Protein AF-A0A538EFX8-F1 (afdb_monomer_lite)

Structure (mmCIF, N/CA/C/O backbone):
data_AF-A0A538EFX8-F1
#
_entry.id   AF-A0A538EFX8-F1
#
loop_
_atom_site.group_PDB
_atom_site.id
_atom_site.type_symbol
_atom_site.label_atom_id
_atom_site.label_alt_id
_atom_site.label_comp_id
_atom_site.label_asym_id
_atom_site.label_entity_id
_atom_site.label_seq_id
_atom_site.pdbx_PDB_ins_code
_atom_site.Cartn_x
_atom_site.Cartn_y
_atom_site.Cartn_z
_atom_site.occupancy
_atom_site.B_iso_or_equiv
_atom_site.auth_seq_id
_atom_site.auth_comp_id
_atom_site.auth_asym_id
_atom_site.auth_atom_id
_atom_site.pdbx_PDB_model_num
ATOM 1 N N . MET A 1 1 ? -15.697 22.451 21.826 1.00 36.69 1 MET A N 1
ATOM 2 C CA . MET A 1 1 ? -15.457 21.209 21.070 1.00 36.69 1 MET A CA 1
ATOM 3 C C . MET A 1 1 ? -14.031 21.299 20.589 1.00 36.69 1 MET A C 1
ATOM 5 O O . MET A 1 1 ? -13.779 22.055 19.661 1.00 36.69 1 MET A O 1
ATOM 9 N N . ASP A 1 2 ? -13.104 20.652 21.292 1.00 37.31 2 ASP A N 1
ATOM 10 C CA . ASP A 1 2 ? -11.742 20.506 20.788 1.00 37.31 2 ASP A CA 1
ATOM 11 C C . ASP A 1 2 ? -11.831 19.682 19.507 1.00 37.31 2 ASP A C 1
ATOM 13 O O . ASP A 1 2 ? -12.110 18.486 19.540 1.00 37.31 2 ASP A O 1
ATOM 17 N N . THR A 1 3 ? -11.661 20.336 18.362 1.00 43.59 3 THR A N 1
ATOM 18 C CA . THR A 1 3 ? -11.323 19.659 17.114 1.00 43.59 3 THR A CA 1
ATOM 19 C C . THR A 1 3 ? -9.932 19.085 17.325 1.00 43.59 3 THR A C 1
ATOM 21 O O . THR A 1 3 ? -8.942 19.752 17.016 1.00 43.59 3 THR A O 1
ATOM 24 N N . ALA A 1 4 ? -9.845 17.908 17.953 1.00 48.44 4 ALA A N 1
ATOM 25 C CA . ALA A 1 4 ? -8.595 17.188 18.111 1.00 48.44 4 ALA A CA 1
ATOM 26 C C . ALA A 1 4 ? -7.935 17.161 16.732 1.00 48.44 4 ALA A C 1
ATOM 28 O O . ALA A 1 4 ? -8.506 16.663 15.760 1.00 48.44 4 ALA A O 1
ATOM 29 N N . ARG A 1 5 ? -6.796 17.844 16.613 1.00 53.84 5 ARG A N 1
ATOM 30 C CA . ARG A 1 5 ? -6.074 17.957 15.355 1.00 53.84 5 ARG A CA 1
ATOM 31 C C . ARG A 1 5 ? -5.678 16.536 14.979 1.00 53.84 5 ARG A C 1
ATOM 33 O O . ARG A 1 5 ? -4.782 15.989 15.613 1.00 53.84 5 ARG A O 1
ATOM 40 N N . ARG A 1 6 ? -6.390 15.947 14.013 1.00 67.31 6 ARG A N 1
ATOM 41 C CA . ARG A 1 6 ? -6.127 14.602 13.492 1.00 67.31 6 ARG A CA 1
ATOM 42 C C . ARG A 1 6 ? -4.624 14.426 13.314 1.00 67.31 6 ARG A C 1
ATOM 44 O O . ARG A 1 6 ? -3.986 15.225 12.622 1.00 67.31 6 ARG A O 1
ATOM 51 N N . GLY A 1 7 ? -4.069 13.439 14.003 1.00 80.75 7 GLY A N 1
ATOM 52 C CA . GLY A 1 7 ? -2.647 13.154 13.974 1.00 80.75 7 GLY A CA 1
ATOM 53 C C . GLY A 1 7 ? -2.234 12.655 12.597 1.00 80.75 7 GLY A C 1
ATOM 54 O O . GLY A 1 7 ? -3.030 12.061 11.861 1.00 80.75 7 GLY A O 1
ATOM 55 N N . ASN A 1 8 ? -0.974 12.899 12.255 1.00 90.88 8 ASN A N 1
ATOM 56 C CA . ASN A 1 8 ? -0.341 12.175 11.167 1.00 90.88 8 ASN A CA 1
ATOM 57 C C . ASN A 1 8 ? -0.028 10.755 11.638 1.00 90.88 8 ASN A C 1
ATOM 59 O O . ASN A 1 8 ? 0.342 10.558 12.795 1.00 90.88 8 ASN A O 1
ATOM 63 N N . TYR A 1 9 ? -0.169 9.785 10.738 1.00 95.50 9 TYR A N 1
ATOM 64 C CA . TYR A 1 9 ? 0.316 8.440 10.998 1.00 95.50 9 TYR A CA 1
ATOM 65 C C . TYR A 1 9 ? 1.844 8.456 11.119 1.00 95.50 9 TYR A C 1
ATOM 67 O O . TYR A 1 9 ? 2.526 9.055 10.284 1.00 95.50 9 TYR A O 1
ATOM 75 N N . ASP A 1 10 ? 2.349 7.780 12.146 1.00 95.50 10 ASP A N 1
ATOM 76 C CA . ASP A 1 10 ? 3.773 7.579 12.395 1.00 95.50 10 ASP A CA 1
ATOM 77 C C . ASP A 1 10 ? 4.012 6.134 12.849 1.00 95.50 10 ASP A C 1
ATOM 79 O O . ASP A 1 10 ? 3.398 5.658 13.816 1.00 95.50 10 ASP A O 1
ATOM 83 N N . SER A 1 11 ? 4.887 5.431 12.135 1.00 96.81 11 SER A N 1
ATOM 84 C CA . SER A 1 11 ? 5.467 4.157 12.571 1.00 96.81 11 SER A CA 1
ATOM 85 C C . SER A 1 11 ? 7.000 4.151 12.569 1.00 96.81 11 SER A C 1
ATOM 87 O O . SER A 1 11 ? 7.596 3.150 12.967 1.00 96.81 11 SER A O 1
ATOM 89 N N . GLY A 1 12 ? 7.653 5.238 12.153 1.00 96.44 12 GLY A N 1
ATOM 90 C CA . GLY A 1 12 ? 9.102 5.331 11.958 1.00 96.44 12 GLY A CA 1
ATOM 91 C C . GLY A 1 12 ? 9.488 6.471 11.020 1.00 96.44 12 GLY A C 1
ATOM 92 O O . GLY A 1 12 ? 8.638 7.271 10.649 1.00 96.44 12 GLY A O 1
ATOM 93 N N . GLN A 1 13 ? 10.772 6.569 10.662 1.00 95.31 13 GLN A N 1
ATOM 94 C CA . GLN A 1 13 ? 11.340 7.741 9.970 1.00 95.31 13 GLN A CA 1
ATOM 95 C C . GLN A 1 13 ? 12.080 7.395 8.664 1.00 95.31 13 GLN A C 1
ATOM 97 O O . GLN A 1 13 ? 12.766 8.253 8.113 1.00 95.31 13 GLN A O 1
ATOM 102 N N . ASP A 1 14 ? 11.942 6.163 8.171 1.00 97.44 14 ASP A N 1
ATOM 103 C CA . ASP A 1 14 ? 12.655 5.674 6.985 1.00 97.44 14 ASP A CA 1
ATOM 104 C C . ASP A 1 14 ? 11.999 6.180 5.691 1.00 97.44 14 ASP A C 1
ATOM 106 O O . ASP A 1 14 ? 12.681 6.553 4.738 1.00 97.44 14 ASP A O 1
ATOM 110 N N . PHE A 1 15 ? 10.664 6.265 5.679 1.00 97.19 15 PHE A N 1
ATOM 111 C CA . PHE A 1 15 ? 9.881 6.703 4.524 1.00 97.19 15 PHE A CA 1
ATOM 112 C C . PHE A 1 15 ? 8.877 7.797 4.887 1.00 97.19 15 PHE A C 1
ATOM 114 O O . PHE A 1 15 ? 8.322 7.823 5.987 1.00 97.19 15 PHE A O 1
ATOM 121 N N . VAL A 1 16 ? 8.602 8.687 3.929 1.00 95.81 16 VAL A N 1
ATOM 122 C CA . VAL A 1 16 ? 7.634 9.784 4.065 1.00 95.81 16 VAL A CA 1
ATOM 123 C C . VAL A 1 16 ? 6.695 9.784 2.864 1.00 95.81 16 VAL A C 1
ATOM 125 O O . VAL A 1 16 ? 7.152 9.805 1.723 1.00 95.81 16 VAL A O 1
ATOM 128 N N . LEU A 1 17 ? 5.384 9.818 3.113 1.00 93.06 17 LEU A N 1
ATOM 129 C CA . LEU A 1 17 ? 4.379 10.077 2.080 1.00 93.06 17 LEU A CA 1
ATOM 130 C C . LEU A 1 17 ? 3.534 11.292 2.433 1.00 93.06 17 LEU A C 1
ATOM 132 O O . LEU A 1 17 ? 3.029 11.425 3.549 1.00 93.06 17 LEU A O 1
ATOM 136 N N . GLU A 1 18 ? 3.335 12.145 1.436 1.00 91.25 18 GLU A N 1
ATOM 137 C CA . GLU A 1 18 ? 2.541 13.361 1.550 1.00 91.25 18 GLU A CA 1
ATOM 138 C C . GLU A 1 18 ? 1.310 13.277 0.650 1.00 91.25 18 GLU A C 1
ATOM 140 O O . GLU A 1 18 ? 1.384 12.861 -0.510 1.00 91.25 18 GLU A O 1
ATOM 145 N N . TYR A 1 19 ? 0.159 13.666 1.195 1.00 84.06 19 TYR A N 1
ATOM 146 C CA . TYR A 1 19 ? -1.094 13.741 0.453 1.00 84.06 19 TYR A CA 1
ATOM 147 C C . TYR A 1 19 ? -1.891 14.962 0.915 1.00 84.06 19 TYR A C 1
ATOM 149 O O . TYR A 1 19 ? -2.476 14.976 2.002 1.00 84.06 19 TYR A O 1
ATOM 157 N N . GLY A 1 20 ? -1.909 16.006 0.083 1.00 85.94 20 GLY A N 1
ATOM 158 C CA . GLY A 1 20 ? -2.454 17.305 0.476 1.00 85.94 20 GLY A CA 1
ATOM 159 C C . GLY A 1 20 ? -1.656 17.896 1.640 1.00 85.94 20 GLY A C 1
ATOM 160 O O . GLY A 1 20 ? -0.460 18.122 1.512 1.00 85.94 20 GLY A O 1
ATOM 161 N N . GLU A 1 21 ? -2.316 18.130 2.775 1.00 86.25 21 GLU A N 1
ATOM 162 C CA . GLU A 1 21 ? -1.698 18.696 3.988 1.00 86.25 21 GLU A CA 1
ATOM 163 C C . GLU A 1 21 ? -1.178 17.631 4.971 1.00 86.25 21 GLU A C 1
ATOM 165 O O . GLU A 1 21 ? -0.580 17.958 5.998 1.00 86.25 21 GLU A O 1
ATOM 170 N N . LEU A 1 22 ? -1.437 16.352 4.691 1.00 89.25 22 LEU A N 1
ATOM 171 C CA . LEU A 1 22 ? -1.049 15.245 5.558 1.00 89.25 22 LEU A CA 1
ATOM 172 C C . LEU A 1 22 ? 0.333 14.723 5.171 1.00 89.25 22 LEU A C 1
ATOM 174 O O . LEU A 1 22 ? 0.635 14.564 3.988 1.00 89.25 22 LEU A O 1
ATOM 178 N N . ARG A 1 23 ? 1.140 14.405 6.185 1.00 93.25 23 ARG A N 1
ATOM 179 C CA . ARG A 1 23 ? 2.508 13.895 6.039 1.00 93.25 23 ARG A CA 1
ATOM 180 C C . ARG A 1 23 ? 2.704 12.703 6.959 1.00 93.25 23 ARG A C 1
ATOM 182 O O . ARG A 1 23 ? 2.817 12.887 8.167 1.00 93.25 23 ARG A O 1
ATOM 189 N N . PHE A 1 24 ? 2.707 11.502 6.402 1.00 95.56 24 PHE A N 1
ATOM 190 C CA . PHE A 1 24 ? 2.831 10.262 7.164 1.00 95.56 24 PHE A CA 1
ATOM 191 C C . PHE A 1 24 ? 4.251 9.723 7.088 1.00 95.56 24 PHE A C 1
ATOM 193 O O . PHE A 1 24 ? 4.890 9.816 6.037 1.00 95.56 24 PHE A O 1
ATOM 200 N N . THR A 1 25 ? 4.724 9.171 8.200 1.00 97.44 25 THR A N 1
ATOM 201 C CA . THR A 1 25 ? 6.078 8.635 8.336 1.00 97.44 25 THR A CA 1
ATOM 202 C C . THR A 1 25 ? 6.023 7.154 8.679 1.00 97.44 25 THR A C 1
ATOM 204 O O . THR A 1 25 ? 5.156 6.708 9.436 1.00 97.44 25 THR A O 1
ATOM 207 N N . PHE A 1 26 ? 6.920 6.381 8.077 1.00 98.38 26 PHE A N 1
ATOM 208 C CA . PHE A 1 26 ? 6.910 4.928 8.170 1.00 98.38 26 PHE A CA 1
ATOM 209 C C . PHE A 1 26 ? 8.293 4.395 8.512 1.00 98.38 26 PHE A C 1
ATOM 211 O O . PHE A 1 26 ? 9.296 4.929 8.035 1.00 98.38 26 PHE A O 1
ATOM 218 N N . ASN A 1 27 ? 8.347 3.323 9.306 1.00 98.25 27 ASN A N 1
ATOM 219 C CA . ASN A 1 27 ? 9.533 2.470 9.298 1.00 98.25 27 ASN A CA 1
ATOM 220 C C . ASN A 1 27 ? 9.543 1.575 8.049 1.00 98.25 27 ASN A C 1
ATOM 222 O O . ASN A 1 27 ? 8.506 1.375 7.409 1.00 98.25 27 ASN A O 1
ATOM 226 N N . GLU A 1 28 ? 10.704 1.012 7.736 1.00 98.06 28 GLU A N 1
ATOM 227 C CA . GLU A 1 28 ? 10.911 0.171 6.556 1.00 98.06 28 GLU A CA 1
ATOM 228 C C . GLU A 1 28 ? 9.939 -1.006 6.453 1.00 98.06 28 GLU A C 1
ATOM 230 O O . GLU A 1 28 ? 9.306 -1.209 5.415 1.00 98.06 28 GLU A O 1
ATOM 235 N N . ARG A 1 29 ? 9.754 -1.741 7.550 1.00 98.00 29 ARG A N 1
ATOM 236 C CA . ARG A 1 29 ? 8.892 -2.923 7.572 1.00 98.00 29 ARG A CA 1
ATOM 237 C C . ARG A 1 29 ? 7.433 -2.577 7.283 1.00 98.00 29 ARG A C 1
ATOM 239 O O . ARG A 1 29 ? 6.807 -3.221 6.448 1.00 98.00 29 ARG A O 1
ATOM 246 N N . ASP A 1 30 ? 6.894 -1.577 7.971 1.00 98.44 30 ASP A N 1
ATOM 247 C CA . ASP A 1 30 ? 5.506 -1.137 7.799 1.00 98.44 30 ASP A CA 1
ATOM 248 C C . ASP A 1 30 ? 5.273 -0.591 6.386 1.00 98.44 30 ASP A C 1
ATOM 250 O O . ASP A 1 30 ? 4.271 -0.912 5.746 1.00 98.44 30 ASP A O 1
ATOM 254 N N . PHE A 1 31 ? 6.221 0.187 5.855 1.00 98.50 31 PHE A N 1
ATOM 255 C CA . PHE A 1 31 ? 6.114 0.703 4.494 1.00 98.50 31 PHE A CA 1
ATOM 256 C C . PHE A 1 31 ? 6.106 -0.422 3.453 1.00 98.50 31 PHE A C 1
ATOM 258 O O . PHE A 1 31 ? 5.238 -0.432 2.575 1.00 98.50 31 PHE A O 1
ATOM 265 N N . GLY A 1 32 ? 7.017 -1.390 3.580 1.00 98.50 32 GLY A N 1
ATOM 266 C CA . GLY A 1 32 ? 7.082 -2.561 2.707 1.00 98.50 32 GLY A CA 1
ATOM 267 C C . GLY A 1 32 ? 5.806 -3.399 2.765 1.00 98.50 32 GLY A C 1
ATOM 268 O O . GLY A 1 32 ? 5.186 -3.650 1.731 1.00 98.50 32 GLY A O 1
ATOM 269 N N . GLU A 1 33 ? 5.344 -3.757 3.967 1.00 98.44 33 GLU A N 1
ATOM 270 C CA . GLU A 1 33 ? 4.102 -4.523 4.152 1.00 98.44 33 GLU A CA 1
ATOM 271 C C . GLU A 1 33 ? 2.901 -3.807 3.502 1.00 98.44 33 GLU A C 1
ATOM 273 O O . GLU A 1 33 ? 2.093 -4.442 2.819 1.00 98.44 33 GLU A O 1
ATOM 278 N N . ARG A 1 34 ? 2.804 -2.476 3.616 1.00 98.56 34 ARG A N 1
ATOM 279 C CA . ARG A 1 34 ? 1.740 -1.695 2.959 1.00 98.56 34 ARG A CA 1
ATOM 280 C C . ARG A 1 34 ? 1.881 -1.640 1.442 1.00 98.56 34 ARG A C 1
ATOM 282 O O . ARG A 1 34 ? 0.861 -1.690 0.754 1.00 98.56 34 ARG A O 1
ATOM 289 N N . CYS A 1 35 ? 3.100 -1.527 0.918 1.00 98.69 35 CYS A N 1
ATOM 290 C CA . CYS A 1 35 ? 3.347 -1.561 -0.524 1.00 98.69 35 CYS A CA 1
ATOM 291 C C . CYS A 1 35 ? 2.910 -2.906 -1.111 1.00 98.69 35 CYS A C 1
ATOM 293 O O . CYS A 1 35 ? 2.163 -2.930 -2.090 1.00 98.69 35 CYS A O 1
ATOM 295 N N . GLU A 1 36 ? 3.294 -4.012 -0.472 1.00 98.56 36 GLU A N 1
ATOM 296 C CA . GLU A 1 36 ? 2.904 -5.362 -0.884 1.00 98.56 36 GLU A CA 1
ATOM 297 C C . GLU A 1 36 ? 1.379 -5.544 -0.850 1.00 98.56 36 GLU A C 1
ATOM 299 O O . GLU A 1 36 ? 0.783 -5.979 -1.835 1.00 98.56 36 GLU A O 1
ATOM 304 N N . GLN A 1 37 ? 0.716 -5.141 0.241 1.00 97.94 37 GLN A N 1
ATOM 305 C CA . GLN A 1 37 ? -0.747 -5.216 0.336 1.00 97.94 37 GLN A CA 1
ATOM 306 C C . GLN A 1 37 ? -1.451 -4.345 -0.712 1.00 97.94 37 GLN A C 1
ATOM 308 O O . GLN A 1 37 ? -2.481 -4.746 -1.257 1.00 97.94 37 GLN A O 1
ATOM 313 N N . ALA A 1 38 ? -0.906 -3.169 -1.033 1.00 98.31 38 ALA A N 1
ATOM 314 C CA . ALA A 1 38 ? -1.431 -2.333 -2.106 1.00 98.31 38 ALA A CA 1
ATOM 315 C C . ALA A 1 38 ? -1.289 -3.017 -3.476 1.00 98.31 38 ALA A C 1
ATOM 317 O O . ALA A 1 38 ? -2.252 -3.037 -4.242 1.00 98.31 38 ALA A O 1
ATOM 318 N N . ALA A 1 39 ? -0.134 -3.616 -3.772 1.00 98.44 39 ALA A N 1
ATOM 319 C CA . ALA A 1 39 ? 0.100 -4.327 -5.028 1.00 98.44 39 ALA A CA 1
ATOM 320 C C . ALA A 1 39 ? -0.806 -5.561 -5.179 1.00 98.44 39 ALA A C 1
ATOM 322 O O . ALA A 1 39 ? -1.371 -5.766 -6.256 1.00 98.44 39 ALA A O 1
ATOM 323 N N . LEU A 1 40 ? -1.013 -6.319 -4.096 1.00 97.62 40 LEU A N 1
ATOM 324 C CA . LEU A 1 40 ? -1.972 -7.429 -4.035 1.00 97.62 40 LEU A CA 1
ATOM 325 C C . LEU A 1 40 ? -3.396 -6.947 -4.319 1.00 97.62 40 LEU A C 1
ATOM 327 O O . LEU A 1 40 ? -4.105 -7.522 -5.141 1.00 97.62 40 LEU A O 1
ATOM 331 N N . LYS A 1 41 ? -3.817 -5.850 -3.681 1.00 96.25 41 LYS A N 1
ATOM 332 C CA . LYS A 1 41 ? -5.169 -5.303 -3.854 1.00 96.25 41 LYS A CA 1
ATOM 333 C C . LYS A 1 41 ? -5.430 -4.803 -5.276 1.00 96.25 41 LYS A C 1
ATOM 335 O O . LYS A 1 41 ? -6.546 -4.919 -5.772 1.00 96.25 41 LYS A O 1
ATOM 340 N N . LEU A 1 42 ? -4.403 -4.263 -5.929 1.00 97.69 42 LEU A N 1
ATOM 341 C CA . LEU A 1 42 ? -4.456 -3.852 -7.333 1.00 97.69 42 LEU A CA 1
ATOM 342 C C . LEU A 1 42 ? -4.336 -5.033 -8.303 1.00 97.69 42 LEU A C 1
ATOM 344 O O . LEU A 1 42 ? -4.545 -4.852 -9.504 1.00 97.69 42 LEU A O 1
ATOM 348 N N . GLY A 1 43 ? -4.005 -6.228 -7.810 1.00 97.56 43 GLY A N 1
ATOM 349 C CA . GLY A 1 43 ? -3.777 -7.405 -8.638 1.00 97.56 43 GLY A CA 1
ATOM 350 C C . GLY A 1 43 ? -2.551 -7.276 -9.542 1.00 97.56 43 GLY A C 1
ATOM 351 O O . GLY A 1 43 ? -2.503 -7.854 -10.623 1.00 97.56 43 GLY A O 1
ATOM 352 N N . PHE A 1 44 ? -1.573 -6.461 -9.138 1.00 98.06 44 PHE A N 1
ATOM 353 C CA . PHE A 1 44 ? -0.293 -6.370 -9.839 1.00 98.06 44 PHE A CA 1
ATOM 354 C C . PHE A 1 44 ? 0.640 -7.527 -9.459 1.00 98.06 44 PHE A C 1
ATOM 356 O O . PHE A 1 44 ? 1.485 -7.919 -10.255 1.00 98.06 44 PHE A O 1
ATOM 363 N N . VAL A 1 45 ? 0.461 -8.098 -8.266 1.00 97.94 45 VAL A N 1
ATOM 364 C CA . VAL A 1 45 ? 1.162 -9.296 -7.785 1.00 97.94 45 VAL A CA 1
ATOM 365 C C . VAL A 1 45 ? 0.132 -10.274 -7.214 1.00 97.94 45 VAL A C 1
ATOM 367 O O . VAL A 1 45 ? -0.905 -9.841 -6.713 1.00 97.94 45 VAL A O 1
ATOM 370 N N . ASP A 1 46 ? 0.406 -11.577 -7.291 1.00 93.81 46 ASP A N 1
ATOM 371 C CA . ASP A 1 46 ? -0.540 -12.641 -6.892 1.00 93.81 46 ASP A CA 1
ATOM 372 C C . ASP A 1 46 ? -0.264 -13.222 -5.489 1.00 93.81 46 ASP A C 1
ATOM 374 O O . ASP A 1 46 ? -1.021 -14.031 -4.957 1.00 93.81 46 ASP A O 1
ATOM 378 N N . GLY A 1 47 ? 0.834 -12.823 -4.847 1.00 93.31 47 GLY A N 1
ATOM 379 C CA . GLY A 1 47 ? 1.221 -13.391 -3.562 1.00 93.31 47 GLY A CA 1
ATOM 380 C C . GLY A 1 47 ? 2.284 -12.592 -2.829 1.00 93.31 47 GLY A C 1
ATOM 381 O O . GLY A 1 47 ? 2.608 -11.463 -3.193 1.00 93.31 47 GLY A O 1
ATOM 382 N N . ARG A 1 48 ? 2.808 -13.211 -1.767 1.00 94.81 48 ARG A N 1
ATO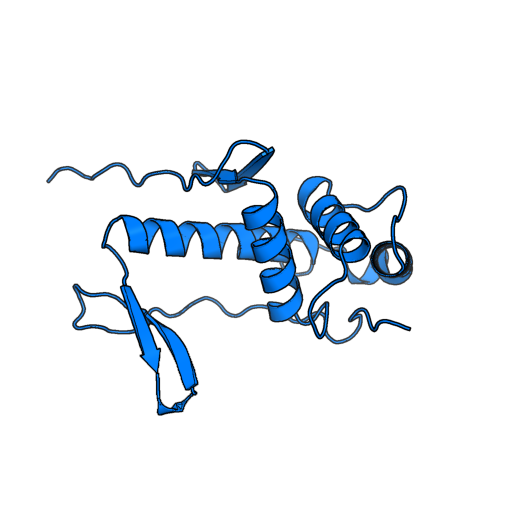M 383 C CA . ARG A 1 48 ? 3.927 -12.669 -0.997 1.00 94.81 48 ARG A CA 1
ATOM 384 C C . ARG A 1 48 ? 5.162 -12.540 -1.881 1.00 94.81 48 ARG A C 1
ATOM 386 O O . ARG A 1 48 ? 5.535 -13.498 -2.559 1.00 94.81 48 ARG A O 1
ATOM 393 N N . LEU A 1 49 ? 5.793 -11.382 -1.811 1.00 97.50 49 LEU A N 1
ATOM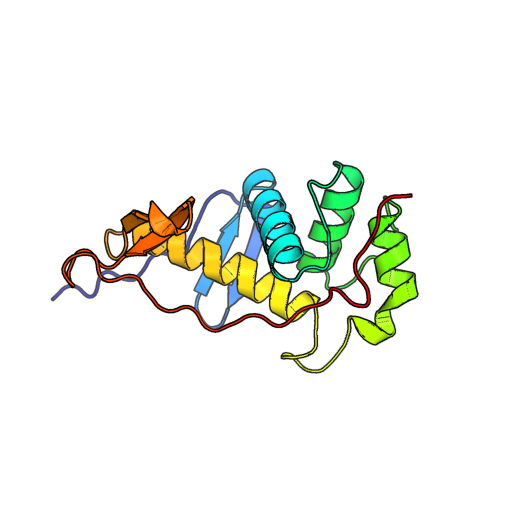 394 C CA . LEU A 1 49 ? 7.031 -11.066 -2.492 1.00 97.50 49 LEU A CA 1
ATOM 395 C C . LEU A 1 49 ? 8.225 -11.555 -1.679 1.00 97.50 49 LEU A C 1
ATOM 397 O O . LEU A 1 49 ? 8.219 -11.578 -0.444 1.00 97.50 49 LEU A O 1
ATOM 401 N N . LYS A 1 50 ? 9.273 -11.954 -2.390 1.00 97.19 50 LYS A N 1
ATOM 402 C CA . LYS A 1 50 ? 10.597 -12.149 -1.802 1.00 97.19 50 LYS A CA 1
ATOM 403 C C . LYS A 1 50 ? 11.209 -10.787 -1.483 1.00 97.19 50 LYS A C 1
ATOM 405 O O . LYS A 1 50 ? 10.795 -9.768 -2.019 1.00 97.19 50 LYS A O 1
ATOM 410 N N . GLU A 1 51 ? 12.243 -10.786 -0.652 1.00 97.25 51 GLU A N 1
ATOM 411 C CA . GLU A 1 51 ? 12.900 -9.565 -0.170 1.00 97.25 51 GLU A CA 1
ATOM 412 C C . GLU A 1 51 ? 13.336 -8.620 -1.305 1.00 97.25 51 GLU A C 1
ATOM 414 O O . GLU A 1 51 ? 12.919 -7.470 -1.318 1.00 97.25 51 GLU A O 1
ATOM 419 N N . ALA A 1 52 ? 14.048 -9.125 -2.319 1.00 97.75 52 ALA A N 1
ATOM 420 C CA . ALA A 1 52 ? 14.477 -8.313 -3.465 1.00 97.75 52 ALA A CA 1
ATOM 421 C C . ALA A 1 52 ? 13.307 -7.806 -4.339 1.00 97.75 52 ALA A C 1
ATOM 423 O O . ALA A 1 52 ? 13.373 -6.726 -4.915 1.00 97.75 52 ALA A O 1
ATOM 424 N N . GLU A 1 53 ? 12.214 -8.572 -4.434 1.00 98.38 53 GLU A N 1
ATOM 425 C CA . GLU A 1 53 ? 11.011 -8.150 -5.170 1.00 98.38 53 GLU A CA 1
ATOM 426 C C . GLU A 1 53 ? 10.257 -7.056 -4.407 1.00 98.38 53 GLU A C 1
ATOM 428 O O . GLU A 1 53 ? 9.726 -6.118 -5.006 1.00 98.38 53 GLU A O 1
ATOM 433 N N . LEU A 1 54 ? 10.221 -7.164 -3.077 1.00 98.44 54 LEU A N 1
ATOM 434 C CA . LEU A 1 54 ? 9.657 -6.143 -2.208 1.00 98.44 54 LEU A CA 1
ATOM 435 C C . LEU A 1 54 ? 10.491 -4.859 -2.248 1.00 98.44 54 LEU A C 1
ATOM 437 O O . LEU A 1 54 ? 9.912 -3.777 -2.288 1.00 98.44 54 LEU A O 1
ATOM 441 N N . GLU A 1 55 ? 11.819 -4.972 -2.280 1.00 98.12 55 GLU A N 1
ATOM 442 C CA . GLU A 1 55 ? 12.730 -3.837 -2.444 1.00 98.12 55 GLU A CA 1
ATOM 443 C C . GLU A 1 55 ? 12.452 -3.083 -3.753 1.00 98.12 55 GLU A C 1
ATOM 445 O O . GLU A 1 55 ? 12.241 -1.870 -3.727 1.00 98.12 55 GLU A O 1
ATOM 450 N N . ASP A 1 56 ? 12.340 -3.791 -4.882 1.00 98.50 56 ASP A N 1
ATOM 451 C CA . ASP A 1 56 ? 11.978 -3.180 -6.168 1.00 98.50 56 ASP A CA 1
ATOM 452 C C . ASP A 1 56 ? 10.597 -2.509 -6.125 1.00 98.50 56 ASP A C 1
ATOM 454 O O . ASP A 1 56 ? 10.422 -1.400 -6.639 1.00 98.50 56 ASP A O 1
ATOM 458 N N . LEU A 1 57 ? 9.606 -3.139 -5.483 1.00 98.62 57 LEU A N 1
ATOM 459 C CA . LEU A 1 57 ? 8.276 -2.550 -5.322 1.00 98.62 57 LEU A CA 1
ATOM 460 C C . LEU A 1 57 ?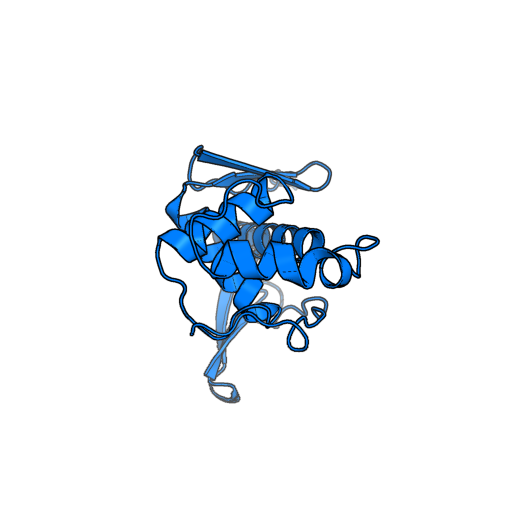 8.316 -1.283 -4.455 1.00 98.62 57 LEU A C 1
ATOM 462 O O . LEU A 1 57 ? 7.668 -0.289 -4.789 1.00 98.62 57 LEU A O 1
ATOM 466 N N . VAL A 1 58 ? 9.070 -1.290 -3.355 1.00 98.38 58 VAL A N 1
ATOM 467 C CA . VAL A 1 58 ? 9.261 -0.113 -2.496 1.00 98.38 58 VAL A CA 1
ATOM 468 C C . VAL A 1 58 ? 9.956 0.999 -3.280 1.00 98.38 58 VAL A C 1
ATOM 470 O O . VAL A 1 58 ? 9.463 2.129 -3.282 1.00 98.38 58 VAL A O 1
ATOM 473 N N . ASN A 1 59 ? 11.021 0.684 -4.018 1.00 97.69 59 ASN A N 1
ATOM 474 C CA . ASN A 1 59 ? 11.724 1.630 -4.885 1.00 97.69 59 ASN A CA 1
ATOM 475 C C . ASN A 1 59 ? 10.788 2.240 -5.935 1.00 97.69 59 ASN A C 1
ATOM 477 O O . ASN A 1 59 ? 10.781 3.462 -6.107 1.00 97.69 59 ASN A O 1
ATOM 481 N N . LEU A 1 60 ? 9.926 1.432 -6.558 1.00 98.00 60 LEU A N 1
ATOM 482 C CA . LEU A 1 60 ? 8.893 1.911 -7.476 1.00 98.00 60 LEU A CA 1
ATOM 483 C C . LEU A 1 60 ? 7.924 2.880 -6.787 1.00 98.00 60 LEU A C 1
ATOM 485 O O . LEU A 1 60 ? 7.592 3.929 -7.339 1.00 98.00 60 LEU A O 1
ATOM 489 N N . VAL A 1 61 ? 7.450 2.560 -5.581 1.00 97.81 61 VAL A N 1
ATOM 490 C CA . VAL A 1 61 ? 6.520 3.430 -4.847 1.00 97.81 61 VAL A CA 1
ATOM 491 C C . VAL A 1 61 ? 7.199 4.734 -4.436 1.00 97.81 61 VAL A C 1
ATOM 493 O O . VAL A 1 61 ? 6.579 5.790 -4.558 1.00 97.81 61 VAL A O 1
ATOM 496 N N . VAL A 1 62 ? 8.455 4.711 -3.998 1.00 96.12 62 VAL A N 1
ATOM 497 C CA . VAL A 1 62 ? 9.178 5.913 -3.553 1.00 96.12 62 VAL A CA 1
ATOM 498 C C . VAL A 1 62 ? 9.607 6.785 -4.726 1.00 96.12 62 VAL A C 1
ATOM 500 O O . VAL A 1 62 ? 9.228 7.955 -4.793 1.00 96.12 62 VAL A O 1
ATOM 503 N N . ASN A 1 63 ? 10.333 6.216 -5.682 1.00 95.25 63 ASN A N 1
ATOM 504 C CA . ASN A 1 63 ? 10.956 6.969 -6.770 1.00 95.25 63 ASN A CA 1
ATOM 505 C C . ASN A 1 63 ? 9.995 7.182 -7.941 1.00 95.25 63 ASN A C 1
ATOM 507 O O . ASN A 1 63 ? 10.099 8.163 -8.670 1.00 95.25 63 ASN A O 1
ATOM 511 N N . GLY A 1 64 ? 8.990 6.316 -8.070 1.00 95.25 64 GLY A N 1
ATOM 512 C CA . GLY A 1 64 ? 8.092 6.306 -9.216 1.00 95.25 64 GLY A CA 1
ATOM 513 C C . GLY A 1 64 ? 8.663 5.569 -10.419 1.00 95.25 64 GLY A C 1
ATOM 514 O O . GLY A 1 64 ? 8.050 5.645 -11.471 1.00 95.25 64 GLY A O 1
ATOM 515 N N . GLU A 1 65 ? 9.793 4.877 -10.271 1.00 95.19 65 GLU A N 1
ATOM 516 C CA . GLU A 1 65 ? 10.463 4.068 -11.293 1.00 95.19 65 GLU A CA 1
ATOM 517 C C . GLU A 1 65 ? 11.445 3.080 -10.634 1.00 95.19 65 GLU A C 1
ATOM 519 O O . GLU A 1 65 ? 11.762 3.221 -9.450 1.00 95.19 65 GLU A O 1
ATOM 524 N N . VAL A 1 66 ? 11.928 2.091 -11.396 1.00 96.25 66 VAL A N 1
ATOM 525 C CA . VAL A 1 66 ? 12.950 1.118 -10.963 1.00 96.25 66 VAL A CA 1
ATOM 526 C C . VAL A 1 66 ? 14.135 1.175 -11.930 1.00 96.25 66 VAL A C 1
ATOM 528 O O . VAL A 1 66 ? 14.089 0.614 -13.021 1.00 96.25 66 VAL A O 1
ATOM 531 N N . HIS A 1 67 ? 15.205 1.881 -11.557 1.00 90.69 67 HIS A N 1
ATOM 532 C CA . HIS A 1 67 ? 16.357 2.079 -12.448 1.00 90.69 67 HIS A CA 1
ATOM 533 C C . HIS A 1 67 ? 17.265 0.854 -12.586 1.00 90.69 67 HIS A C 1
ATOM 535 O O . HIS A 1 67 ? 17.669 0.528 -13.699 1.00 90.69 67 HIS A O 1
ATOM 541 N N . ASP A 1 68 ? 17.604 0.218 -11.465 1.00 93.75 68 ASP A N 1
ATOM 542 C CA . ASP A 1 68 ? 18.496 -0.942 -11.400 1.00 93.75 68 ASP A CA 1
ATOM 543 C C . ASP A 1 68 ? 17.750 -2.071 -10.679 1.00 93.75 68 ASP A C 1
ATOM 545 O O . ASP A 1 68 ? 17.750 -2.104 -9.447 1.00 93.75 68 ASP A O 1
ATOM 549 N N . PRO A 1 69 ? 17.001 -2.910 -11.420 1.00 96.56 69 PRO A N 1
ATOM 550 C CA . PRO A 1 69 ? 16.204 -3.977 -10.832 1.00 96.56 69 PRO A CA 1
ATOM 551 C C . PRO A 1 69 ? 17.046 -4.946 -10.004 1.00 96.56 69 PRO A C 1
ATOM 553 O O . PRO A 1 69 ? 17.961 -5.588 -10.522 1.00 96.56 69 PRO A O 1
ATOM 556 N N . ALA A 1 70 ? 16.686 -5.118 -8.735 1.00 96.19 70 ALA A N 1
ATOM 557 C CA . ALA A 1 70 ? 17.273 -6.144 -7.878 1.00 96.19 70 ALA A CA 1
ATOM 558 C C . ALA A 1 70 ? 16.627 -7.527 -8.098 1.00 96.19 70 ALA A C 1
ATOM 560 O O . ALA A 1 70 ? 17.128 -8.547 -7.611 1.00 96.19 70 ALA A O 1
ATOM 561 N N . SER A 1 71 ? 15.500 -7.582 -8.817 1.00 97.75 71 SER A N 1
ATOM 562 C CA . SER A 1 71 ? 14.699 -8.785 -9.023 1.00 97.75 71 SER A CA 1
ATOM 563 C C . SER A 1 71 ? 13.976 -8.819 -10.376 1.00 97.75 71 SER A C 1
ATOM 565 O O . SER A 1 71 ? 13.852 -7.822 -11.089 1.00 97.75 71 SER A O 1
ATOM 567 N N . ALA A 1 72 ? 13.392 -9.982 -10.686 1.00 97.56 72 ALA A N 1
ATOM 568 C CA . ALA A 1 72 ? 12.529 -10.160 -11.852 1.00 97.56 72 ALA A CA 1
ATOM 569 C C . ALA A 1 72 ? 11.248 -9.302 -11.799 1.00 97.56 72 ALA A C 1
ATOM 571 O O . ALA A 1 72 ? 10.660 -9.033 -12.846 1.00 97.56 72 ALA A O 1
ATOM 572 N N . LEU A 1 73 ? 10.814 -8.852 -10.613 1.00 98.06 73 LEU A N 1
ATOM 573 C CA . LEU A 1 73 ? 9.698 -7.912 -10.498 1.00 98.06 73 LEU A CA 1
ATOM 574 C C . LEU A 1 73 ? 10.093 -6.546 -11.061 1.00 98.06 73 LEU A C 1
ATOM 576 O O . LEU A 1 73 ? 9.332 -5.977 -11.842 1.00 98.06 73 LEU A O 1
ATOM 580 N N . GLY A 1 74 ? 11.272 -6.029 -10.705 1.00 98.00 74 GLY A N 1
ATOM 581 C CA . GLY A 1 74 ? 11.771 -4.764 -11.240 1.00 98.00 74 GLY A CA 1
ATOM 582 C C . GLY A 1 74 ? 12.011 -4.825 -12.751 1.00 98.00 74 GLY A C 1
ATOM 583 O O . GLY A 1 74 ? 11.638 -3.900 -13.472 1.00 98.00 74 GLY A O 1
ATOM 584 N N . GLU A 1 75 ? 12.547 -5.943 -13.253 1.00 97.94 75 GLU A N 1
ATOM 585 C CA . GLU A 1 75 ? 12.673 -6.186 -14.697 1.00 97.94 75 GLU A CA 1
ATOM 586 C C . GLU A 1 75 ? 11.299 -6.164 -15.382 1.00 97.94 75 GLU A C 1
ATOM 588 O O . GLU A 1 75 ? 11.106 -5.453 -16.367 1.00 97.94 75 GLU A O 1
ATOM 593 N N . HIS A 1 76 ? 10.309 -6.863 -14.815 1.00 97.88 76 HIS A N 1
ATOM 594 C CA . HIS A 1 76 ? 8.940 -6.890 -15.337 1.00 97.88 76 HIS A CA 1
ATOM 595 C C . HIS A 1 76 ? 8.289 -5.503 -15.350 1.00 97.88 76 HIS A C 1
ATOM 597 O O . HIS A 1 76 ? 7.643 -5.142 -16.332 1.00 97.88 76 HIS A O 1
ATOM 603 N N . VAL A 1 77 ? 8.471 -4.705 -14.291 1.00 97.81 77 VAL A N 1
ATOM 604 C CA . VAL A 1 77 ? 8.003 -3.307 -14.227 1.00 97.81 77 VAL A CA 1
ATOM 605 C C . VAL A 1 77 ? 8.558 -2.498 -15.396 1.00 97.81 77 VAL A C 1
ATOM 607 O O . VAL A 1 77 ? 7.807 -1.758 -16.035 1.00 97.81 77 VAL A O 1
ATOM 610 N N . ASN A 1 78 ? 9.845 -2.659 -15.697 1.00 97.12 78 ASN A N 1
ATOM 611 C CA . ASN A 1 78 ? 10.495 -1.956 -16.798 1.00 97.12 78 ASN A CA 1
ATOM 612 C C . ASN A 1 78 ? 9.994 -2.444 -18.165 1.00 97.12 78 ASN A C 1
ATOM 614 O O . ASN A 1 78 ? 9.708 -1.621 -19.038 1.00 97.12 78 ASN A O 1
ATOM 618 N N . ASP A 1 79 ? 9.803 -3.752 -18.333 1.00 96.56 79 ASP A N 1
ATOM 619 C CA . ASP A 1 79 ? 9.304 -4.349 -19.576 1.00 96.56 79 ASP A CA 1
ATOM 620 C C . ASP A 1 79 ? 7.861 -3.922 -19.905 1.00 96.56 79 ASP A C 1
ATOM 622 O O . ASP A 1 79 ? 7.534 -3.682 -21.071 1.00 96.56 79 ASP A O 1
ATOM 626 N N . CYS A 1 80 ? 6.990 -3.793 -18.896 1.00 95.75 80 CYS A N 1
ATOM 627 C CA . CYS A 1 80 ? 5.586 -3.394 -19.076 1.00 95.75 80 CYS A CA 1
ATOM 628 C C . CYS A 1 80 ? 5.300 -1.919 -18.751 1.00 95.75 80 CYS A C 1
ATOM 630 O O . CYS A 1 80 ? 4.137 -1.514 -18.692 1.00 95.75 80 CYS A O 1
ATOM 632 N N . TRP A 1 81 ? 6.338 -1.089 -18.597 1.00 96.31 81 TRP A N 1
ATOM 633 C CA . TRP A 1 81 ? 6.221 0.314 -18.189 1.00 96.31 81 TRP A CA 1
ATOM 634 C C . TRP A 1 81 ? 5.123 1.118 -18.914 1.00 96.31 81 TRP A C 1
ATOM 636 O O . TRP A 1 81 ? 4.359 1.806 -18.229 1.00 96.31 81 TRP A O 1
ATOM 646 N N . PRO A 1 82 ? 4.950 1.019 -20.254 1.00 94.88 82 PRO A N 1
ATOM 647 C CA . PRO A 1 82 ? 3.902 1.751 -20.973 1.00 94.88 82 PRO A CA 1
ATOM 648 C C . PRO A 1 82 ? 2.469 1.468 -20.493 1.00 94.88 82 PRO A C 1
ATOM 650 O O . PRO A 1 82 ? 1.606 2.333 -20.641 1.00 94.88 82 PRO A O 1
ATOM 653 N N . ASP A 1 83 ? 2.216 0.292 -19.913 1.00 94.88 83 ASP A N 1
ATOM 654 C CA . ASP A 1 83 ? 0.915 -0.106 -19.360 1.00 94.88 83 ASP A CA 1
ATOM 655 C C . ASP A 1 83 ? 0.745 0.291 -17.880 1.00 94.88 83 ASP A C 1
ATOM 657 O O . ASP A 1 83 ? -0.371 0.292 -17.349 1.00 94.88 83 ASP A O 1
ATOM 661 N N . LEU A 1 84 ? 1.843 0.639 -17.201 1.00 95.38 84 LEU A N 1
ATOM 662 C CA . LEU A 1 84 ? 1.860 1.046 -15.792 1.00 95.38 84 LEU A CA 1
ATOM 663 C C . LEU A 1 84 ? 1.748 2.561 -15.610 1.00 95.38 84 LEU A C 1
ATOM 665 O O . LEU A 1 84 ? 1.302 3.033 -14.556 1.00 95.38 84 LEU A O 1
ATOM 669 N N . VAL A 1 85 ? 2.148 3.327 -16.627 1.00 92.62 85 VAL A N 1
ATOM 670 C CA . VAL A 1 85 ? 2.097 4.788 -16.609 1.00 92.62 85 VAL A CA 1
ATOM 671 C C . VAL A 1 85 ? 0.816 5.348 -17.208 1.00 92.62 85 VAL A C 1
ATOM 673 O O . VAL A 1 85 ? 0.204 4.807 -18.125 1.00 92.62 85 VAL A O 1
ATOM 676 N N . GLY A 1 86 ? 0.423 6.514 -16.711 1.00 89.38 86 GLY A N 1
ATOM 677 C CA . GLY A 1 86 ? -0.727 7.237 -17.219 1.00 89.38 86 GLY A CA 1
ATOM 678 C C . GLY A 1 86 ? -1.079 8.434 -16.343 1.00 89.38 86 GLY A C 1
ATOM 679 O O . GLY A 1 86 ? -0.436 8.671 -15.319 1.00 89.38 86 GLY A O 1
ATOM 680 N N . PRO A 1 87 ? -2.117 9.199 -16.716 1.00 86.19 87 PRO A N 1
ATOM 681 C CA . PRO A 1 87 ? -2.710 10.174 -15.807 1.00 86.19 87 PRO A CA 1
ATOM 682 C C . PRO A 1 87 ? -3.244 9.455 -14.561 1.00 86.19 87 PRO A C 1
ATOM 684 O O . PRO A 1 87 ? -3.708 8.329 -14.685 1.00 86.19 87 PRO A O 1
ATOM 687 N N . ALA A 1 88 ? -3.193 10.110 -13.396 1.00 80.88 88 ALA A N 1
ATOM 688 C CA . ALA A 1 88 ? -3.487 9.584 -12.051 1.00 80.88 88 ALA A CA 1
ATOM 689 C C . ALA A 1 88 ? -4.300 8.271 -11.982 1.00 80.88 88 ALA A C 1
ATOM 691 O O . ALA A 1 88 ? -3.778 7.250 -11.544 1.00 80.88 88 ALA A O 1
ATOM 692 N N . GLU A 1 89 ? -5.551 8.268 -12.454 1.00 81.38 89 GLU A N 1
ATOM 693 C CA . GLU A 1 89 ? -6.453 7.107 -12.375 1.00 81.38 89 GLU A CA 1
ATOM 694 C C . GLU A 1 89 ? -5.951 5.847 -13.102 1.00 81.38 89 GLU A C 1
ATOM 696 O O . GLU A 1 89 ? -6.378 4.745 -12.771 1.00 81.38 89 GLU A O 1
ATOM 701 N N . ARG A 1 90 ? -5.033 6.004 -14.056 1.00 88.56 90 ARG A N 1
ATOM 702 C CA . ARG A 1 90 ? -4.415 4.953 -14.873 1.00 88.56 90 ARG A CA 1
ATOM 703 C C . ARG A 1 90 ? -2.940 4.708 -14.538 1.00 88.56 90 ARG A C 1
ATOM 705 O O . ARG A 1 90 ? -2.286 3.982 -15.273 1.00 88.56 90 ARG A O 1
ATOM 712 N N . SER A 1 91 ? -2.408 5.310 -13.474 1.00 95.75 91 SER A N 1
ATOM 713 C CA . SER A 1 91 ? -1.025 5.090 -13.034 1.00 95.75 91 SER A CA 1
ATOM 714 C C . SER A 1 91 ? -0.974 4.098 -11.876 1.00 95.75 91 SER A C 1
ATOM 716 O O . SER A 1 91 ? -1.577 4.343 -10.826 1.00 95.75 91 SER A O 1
ATOM 718 N N . LEU A 1 92 ? -0.204 3.018 -12.036 1.00 97.44 92 LEU A N 1
ATOM 719 C CA . LEU A 1 92 ? 0.012 2.035 -10.972 1.00 97.44 92 LEU A CA 1
ATOM 720 C C . LEU A 1 9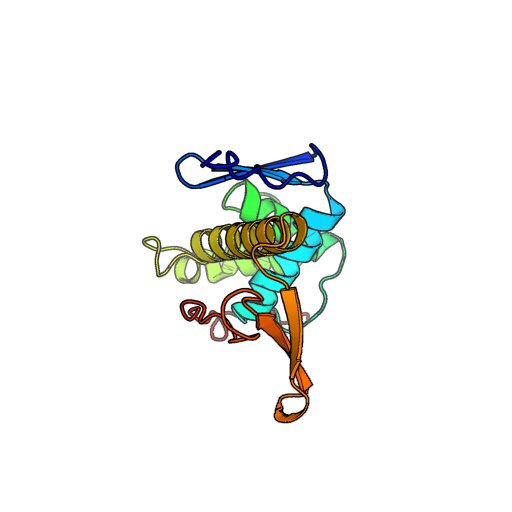2 ? 0.635 2.705 -9.739 1.00 97.44 92 LEU A C 1
ATOM 722 O O . LEU A 1 92 ? 0.114 2.576 -8.635 1.00 97.44 92 LEU A O 1
ATOM 726 N N . VAL A 1 93 ? 1.702 3.489 -9.935 1.00 96.88 93 VAL A N 1
ATOM 727 C CA . VAL A 1 93 ? 2.414 4.206 -8.860 1.00 96.88 93 VAL A CA 1
ATOM 728 C C . VAL A 1 93 ? 1.470 5.121 -8.079 1.00 96.88 93 VAL A C 1
ATOM 730 O O . VAL A 1 93 ? 1.499 5.141 -6.847 1.00 96.88 93 VAL A O 1
ATOM 733 N N . HIS A 1 94 ? 0.601 5.860 -8.778 1.00 95.56 94 HIS A N 1
ATOM 734 C CA . HIS A 1 94 ? -0.386 6.719 -8.126 1.00 95.56 94 HIS A CA 1
ATOM 735 C C . HIS A 1 94 ? -1.302 5.917 -7.194 1.00 95.56 94 HIS A C 1
ATOM 737 O O . HIS A 1 94 ? -1.523 6.314 -6.047 1.00 95.56 94 HIS A O 1
ATOM 743 N N . TRP A 1 95 ? -1.821 4.782 -7.666 1.00 96.88 95 TRP A N 1
ATOM 744 C CA . TRP A 1 95 ? -2.717 3.943 -6.877 1.00 96.88 95 TRP A CA 1
ATOM 745 C C . TRP A 1 95 ? -2.015 3.204 -5.741 1.00 96.88 95 TRP A C 1
ATOM 747 O O . TRP A 1 95 ? -2.585 3.139 -4.652 1.00 96.88 95 TRP A O 1
ATOM 757 N N . LEU A 1 96 ? -0.777 2.742 -5.935 1.00 97.75 96 LEU A N 1
ATOM 758 C CA . LEU A 1 96 ? 0.039 2.174 -4.859 1.00 97.75 96 LEU A CA 1
ATOM 759 C C . LEU A 1 96 ? 0.206 3.189 -3.722 1.00 97.75 96 LEU A C 1
ATOM 761 O O . LEU A 1 96 ? -0.204 2.921 -2.592 1.00 97.75 96 LEU A O 1
ATOM 765 N N . ARG A 1 97 ? 0.685 4.404 -4.026 1.00 96.94 97 ARG A N 1
ATOM 766 C CA . ARG A 1 97 ? 0.831 5.485 -3.030 1.00 96.94 97 ARG A CA 1
ATOM 767 C C . ARG A 1 97 ? -0.494 5.825 -2.355 1.00 96.94 97 ARG A C 1
ATOM 769 O O . ARG A 1 97 ? -0.547 5.985 -1.137 1.00 96.94 97 ARG A O 1
ATOM 776 N N . ARG A 1 98 ? -1.582 5.908 -3.129 1.00 95.56 98 ARG A N 1
ATOM 777 C CA . ARG A 1 98 ? -2.923 6.201 -2.606 1.00 95.56 98 ARG A CA 1
ATOM 778 C C . ARG A 1 98 ? -3.409 5.126 -1.637 1.00 95.56 98 ARG A C 1
ATOM 780 O O . ARG A 1 98 ? -4.040 5.471 -0.641 1.00 95.56 98 ARG A O 1
ATOM 787 N N . LEU A 1 99 ? -3.142 3.850 -1.907 1.00 96.94 99 LEU A N 1
ATOM 788 C CA . LEU A 1 99 ? -3.543 2.743 -1.038 1.00 96.94 99 LEU A CA 1
ATOM 789 C C . LEU A 1 99 ? -2.669 2.628 0.214 1.00 96.94 99 LEU A C 1
ATOM 791 O O . LEU A 1 99 ? -3.214 2.436 1.304 1.00 96.94 99 LEU A O 1
ATOM 795 N N . VAL A 1 100 ? -1.354 2.832 0.095 1.00 97.88 100 VAL A N 1
ATOM 796 C CA . VAL A 1 100 ? -0.452 2.937 1.256 1.00 97.88 100 VAL A CA 1
ATOM 797 C C . VAL A 1 100 ? -0.922 4.070 2.168 1.00 97.88 100 VAL A C 1
ATOM 799 O O . VAL A 1 100 ? -1.164 3.855 3.354 1.00 97.88 100 VAL A O 1
ATOM 802 N N . PHE A 1 101 ? -1.182 5.251 1.603 1.00 96.00 101 PHE A N 1
ATOM 803 C CA . PHE A 1 101 ? -1.696 6.388 2.360 1.00 96.00 101 PHE A CA 1
ATOM 804 C C . PHE A 1 101 ? -3.068 6.101 2.992 1.00 96.00 101 PHE A C 1
ATOM 806 O O . PHE A 1 101 ? -3.277 6.366 4.174 1.00 96.00 101 PHE A O 1
ATOM 813 N N . ARG A 1 102 ? -4.012 5.535 2.225 1.00 95.88 102 ARG A N 1
ATOM 814 C CA . ARG A 1 102 ? -5.365 5.200 2.699 1.00 95.88 102 ARG A CA 1
ATOM 815 C C . ARG A 1 102 ? -5.322 4.227 3.874 1.00 95.88 102 ARG A C 1
ATOM 817 O O . ARG A 1 102 ? -6.029 4.451 4.848 1.00 95.88 102 ARG A O 1
ATOM 824 N N . SER A 1 103 ? -4.515 3.171 3.792 1.00 96.12 103 SER A N 1
ATOM 825 C CA . SER A 1 103 ? -4.392 2.196 4.883 1.00 96.12 103 SER A CA 1
ATOM 826 C C . SER A 1 103 ? -3.821 2.839 6.150 1.00 96.12 103 SER A C 1
ATOM 828 O O . SER A 1 103 ? -4.381 2.664 7.226 1.00 96.12 103 SER A O 1
ATOM 830 N N . ALA A 1 104 ? -2.780 3.665 6.024 1.00 96.94 104 ALA A N 1
ATOM 831 C CA . ALA A 1 104 ? -2.179 4.368 7.158 1.00 96.94 104 ALA A CA 1
ATOM 832 C C . ALA A 1 104 ? -3.157 5.365 7.795 1.00 96.94 104 ALA A C 1
ATOM 834 O O . ALA A 1 104 ? -3.253 5.485 9.017 1.00 96.94 104 ALA A O 1
ATOM 835 N N . TRP A 1 105 ? -3.938 6.049 6.956 1.00 95.50 105 TRP A N 1
ATOM 836 C CA . TRP A 1 105 ? -4.992 6.954 7.400 1.00 95.50 105 TRP A CA 1
ATOM 837 C C . TRP A 1 105 ? -6.077 6.213 8.188 1.00 95.50 105 TRP A C 1
ATOM 839 O O . TRP A 1 105 ? -6.501 6.703 9.233 1.00 95.50 105 TRP A O 1
ATOM 849 N N . LEU A 1 106 ? -6.506 5.038 7.715 1.00 95.94 106 LEU A N 1
ATOM 850 C CA . LEU A 1 106 ? -7.496 4.204 8.401 1.00 95.94 106 LEU A CA 1
ATOM 851 C C . LEU A 1 106 ? -6.975 3.721 9.756 1.00 95.94 106 LEU A C 1
ATOM 853 O O . LEU A 1 106 ? -7.672 3.861 10.758 1.00 95.94 106 LEU A O 1
ATOM 857 N N . ASP A 1 107 ? -5.732 3.250 9.815 1.00 95.56 107 ASP A N 1
ATOM 858 C CA . ASP A 1 107 ? -5.129 2.791 11.068 1.00 95.56 107 ASP A CA 1
ATOM 859 C C . ASP A 1 107 ? -4.951 3.936 12.068 1.00 95.56 107 ASP A C 1
ATOM 861 O O . ASP A 1 107 ? -5.146 3.750 13.267 1.00 95.56 107 ASP A O 1
ATOM 865 N N . GLN A 1 108 ? -4.648 5.148 11.595 1.00 95.31 108 GLN A N 1
ATOM 866 C CA . GLN A 1 108 ? -4.614 6.327 12.456 1.00 95.31 108 GLN A CA 1
ATOM 867 C C . GLN A 1 108 ? -5.996 6.658 13.034 1.00 95.31 108 GLN A C 1
ATOM 869 O O . GLN A 1 108 ? -6.100 6.995 14.211 1.00 95.31 108 GLN A O 1
ATOM 874 N N . ARG A 1 109 ? -7.068 6.521 12.244 1.00 95.12 109 ARG A N 1
ATOM 875 C CA . ARG A 1 109 ? -8.445 6.700 12.734 1.00 95.12 109 ARG A CA 1
ATOM 876 C C . ARG A 1 109 ? -8.849 5.620 13.736 1.00 95.12 109 ARG A C 1
ATOM 878 O O . ARG A 1 109 ? -9.570 5.930 14.678 1.00 95.12 109 ARG A O 1
ATOM 885 N N . VAL A 1 110 ? -8.343 4.395 13.581 1.00 95.94 110 VAL A N 1
ATOM 886 C CA . VAL A 1 110 ? -8.499 3.342 14.597 1.00 95.94 110 VAL A CA 1
ATOM 887 C C . VAL A 1 110 ? -7.757 3.706 15.884 1.00 95.94 110 VAL A C 1
ATOM 889 O O . VAL A 1 110 ? -8.340 3.654 16.963 1.00 95.94 110 VAL A O 1
ATOM 892 N N . LYS A 1 111 ? -6.499 4.159 15.792 1.00 93.62 111 LYS A N 1
ATOM 893 C CA . LYS A 1 111 ? -5.711 4.608 16.959 1.00 93.62 111 LYS A CA 1
ATOM 894 C C . LYS A 1 111 ? -6.372 5.766 17.716 1.00 93.62 111 LYS A C 1
ATOM 896 O O . LYS A 1 111 ? -6.235 5.856 18.932 1.00 93.62 111 LYS A O 1
ATOM 901 N N . GLU A 1 112 ? -7.076 6.644 17.009 1.00 93.56 112 GLU A N 1
ATOM 902 C CA . GLU A 1 112 ? -7.805 7.783 17.584 1.00 93.56 112 GLU A CA 1
ATOM 903 C C . GLU A 1 112 ? -9.218 7.424 18.077 1.00 93.56 112 GLU A C 1
ATOM 905 O O . GLU A 1 112 ? -9.893 8.274 18.653 1.00 93.56 112 GLU A O 1
ATOM 910 N N . GLY A 1 113 ? -9.670 6.181 17.873 1.00 93.38 113 GLY A N 1
ATOM 911 C CA . GLY A 1 113 ? -11.002 5.713 18.264 1.00 93.38 113 GLY A CA 1
ATOM 912 C C . GLY A 1 113 ? -12.146 6.194 17.364 1.00 93.38 113 GLY A C 1
ATOM 913 O O . GLY A 1 113 ? -13.306 5.937 17.676 1.00 93.38 113 GLY A O 1
ATOM 914 N N . GLU A 1 114 ? -11.847 6.868 16.245 1.00 94.81 114 GLU A N 1
ATOM 915 C CA . GLU A 1 114 ? -12.852 7.259 15.244 1.00 94.81 114 GLU A CA 1
ATOM 916 C C . GLU A 1 114 ? -13.385 6.035 14.471 1.00 94.81 114 GLU A C 1
ATOM 918 O O . GLU A 1 114 ? -14.537 6.021 14.032 1.00 94.81 114 GLU A O 1
ATOM 923 N N . LEU A 1 115 ? -12.549 5.005 14.298 1.00 97.06 115 LEU A N 1
ATOM 924 C CA . LEU A 1 115 ? -12.898 3.726 13.676 1.00 97.06 115 LEU A CA 1
ATOM 925 C C . LEU A 1 115 ? -12.526 2.556 14.593 1.00 97.06 115 LEU A C 1
ATOM 927 O O . LEU A 1 115 ? -11.682 2.684 15.472 1.00 97.06 115 LEU A O 1
ATOM 931 N N . ASP A 1 116 ? -13.121 1.397 14.336 1.00 96.88 116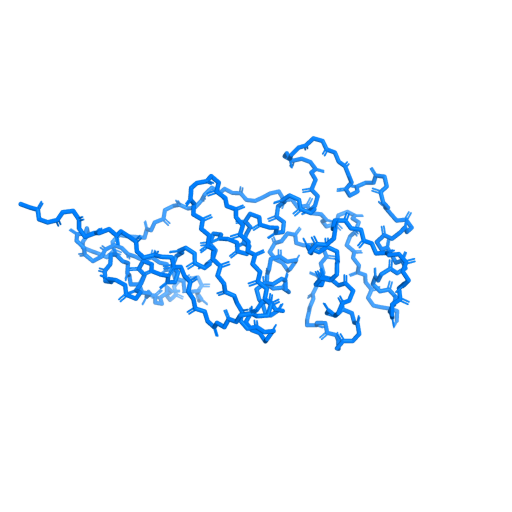 ASP A N 1
ATOM 932 C CA . ASP A 1 116 ? -12.725 0.116 14.928 1.00 96.88 116 ASP A CA 1
ATOM 933 C C . ASP A 1 116 ? -12.700 -0.975 13.842 1.00 96.88 116 ASP A C 1
ATOM 935 O O . ASP A 1 116 ? -13.105 -0.732 12.700 1.00 96.88 116 ASP A O 1
ATOM 939 N N . ILE A 1 117 ? -12.211 -2.170 14.163 1.00 96.19 117 ILE A N 1
ATOM 940 C CA . ILE A 1 117 ? -12.107 -3.307 13.247 1.00 96.19 117 ILE A CA 1
ATOM 941 C C . ILE A 1 117 ? -13.048 -4.416 13.717 1.00 96.19 117 ILE A C 1
ATOM 943 O O . ILE A 1 117 ? -12.912 -4.948 14.815 1.00 96.19 117 ILE A O 1
ATOM 947 N N . ALA A 1 118 ? -13.969 -4.828 12.846 1.00 95.56 118 ALA A N 1
ATOM 948 C CA . ALA A 1 118 ? -14.847 -5.966 13.097 1.00 95.56 118 ALA A CA 1
ATOM 949 C C . ALA A 1 118 ? -14.619 -7.090 12.087 1.00 95.56 118 ALA A C 1
ATOM 951 O O . ALA A 1 118 ? -14.485 -6.857 10.882 1.00 95.56 118 ALA A O 1
ATOM 952 N N . TYR A 1 119 ? -14.636 -8.324 12.586 1.00 95.31 119 TYR A N 1
ATOM 953 C CA . TYR A 1 119 ? -14.667 -9.515 11.748 1.00 95.31 119 TYR A CA 1
ATOM 954 C C . TYR A 1 119 ? -16.076 -9.734 11.179 1.00 95.31 119 TYR A C 1
ATOM 956 O O . TYR A 1 119 ? -17.077 -9.665 11.894 1.00 95.31 119 TYR A O 1
ATOM 964 N N . ARG A 1 120 ? -16.159 -9.987 9.873 1.00 91.19 120 ARG A N 1
ATOM 965 C CA . ARG A 1 120 ? -17.388 -10.261 9.125 1.00 91.19 120 ARG A CA 1
ATOM 966 C C . ARG A 1 120 ? -17.428 -11.748 8.787 1.00 91.19 120 ARG A C 1
ATOM 968 O O . ARG A 1 120 ? -16.823 -12.179 7.811 1.00 91.19 120 ARG A O 1
ATOM 975 N N . GLU A 1 121 ? -18.172 -12.526 9.572 1.00 91.56 121 GLU A N 1
ATOM 976 C CA . GLU A 1 121 ? -18.251 -13.990 9.420 1.00 91.56 121 GLU A CA 1
ATOM 977 C C . GLU A 1 121 ? -18.713 -14.432 8.025 1.00 91.56 121 GLU A C 1
ATOM 979 O O . GLU A 1 121 ? -18.152 -15.366 7.460 1.00 91.56 121 GLU A O 1
ATOM 984 N N . GLY A 1 122 ? -19.693 -13.735 7.438 1.00 90.81 122 GLY A N 1
ATOM 985 C CA . GLY A 1 122 ? -20.264 -14.110 6.139 1.00 90.81 122 GLY A CA 1
ATOM 986 C C . GLY A 1 122 ? -19.282 -14.023 4.967 1.00 90.81 122 GLY A C 1
ATOM 987 O O . GLY A 1 122 ? -19.392 -14.801 4.025 1.00 90.81 122 GLY A O 1
ATOM 988 N N . SER A 1 123 ? -18.318 -13.102 5.026 1.00 89.81 123 SER A N 1
ATOM 989 C CA . SER A 1 123 ? -17.263 -12.946 4.016 1.00 89.81 123 SER A CA 1
ATOM 990 C C . SER A 1 123 ? -15.907 -13.479 4.478 1.00 89.81 123 SER A C 1
ATOM 992 O O . SER A 1 123 ? -14.980 -13.522 3.680 1.00 89.81 123 SER A O 1
ATOM 994 N N . GLN A 1 124 ? -15.781 -13.868 5.751 1.00 93.88 124 GLN A N 1
ATOM 995 C CA . GLN A 1 124 ? -14.520 -14.209 6.413 1.00 93.88 124 GLN A CA 1
ATOM 996 C C . GLN A 1 124 ? -13.444 -13.116 6.290 1.00 93.88 124 GLN A C 1
ATOM 998 O O . GLN A 1 124 ? -12.252 -13.405 6.198 1.00 93.88 124 GLN A O 1
ATOM 1003 N N . THR A 1 125 ? -13.857 -11.849 6.314 1.00 90.62 125 THR A N 1
ATOM 1004 C CA . THR A 1 125 ? -12.960 -10.693 6.175 1.00 90.62 125 THR A CA 1
ATOM 1005 C C . THR A 1 125 ? -13.055 -9.751 7.366 1.00 90.62 125 THR A C 1
ATOM 1007 O O . THR A 1 125 ? -13.990 -9.811 8.161 1.00 90.62 125 THR A O 1
ATOM 1010 N N . PHE A 1 126 ? -12.089 -8.845 7.483 1.00 92.62 126 PHE A N 1
ATOM 1011 C CA . PHE A 1 126 ? -12.166 -7.714 8.401 1.00 92.62 126 PHE A CA 1
ATOM 1012 C C . PHE A 1 126 ? -12.722 -6.482 7.687 1.00 92.62 126 PHE A C 1
ATOM 1014 O O . PHE A 1 126 ? -12.490 -6.285 6.493 1.00 92.62 126 PHE A O 1
ATOM 1021 N N . ALA A 1 127 ? -13.446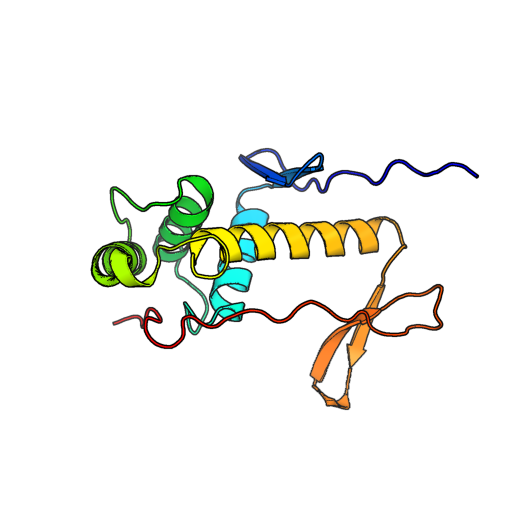 -5.647 8.426 1.00 93.44 127 ALA A N 1
ATOM 1022 C CA . ALA A 1 127 ? -13.943 -4.365 7.951 1.00 93.44 127 ALA A CA 1
ATOM 1023 C C . ALA A 1 127 ? -13.715 -3.282 9.005 1.00 93.44 127 ALA A C 1
ATOM 1025 O O . ALA A 1 127 ? -13.907 -3.521 10.198 1.00 93.44 127 ALA A O 1
ATOM 1026 N N . TYR A 1 128 ? -13.377 -2.080 8.544 1.00 95.62 128 TYR A N 1
ATOM 1027 C CA . TYR A 1 128 ? -13.411 -0.894 9.388 1.00 95.62 128 TYR A CA 1
ATOM 1028 C C . TYR A 1 128 ? -14.869 -0.497 9.641 1.00 95.62 128 TYR A C 1
ATOM 1030 O O . TYR A 1 128 ? -15.677 -0.432 8.708 1.00 95.62 128 TYR A O 1
ATOM 1038 N N . ILE A 1 129 ? -15.204 -0.246 10.899 1.00 96.62 129 ILE A N 1
ATOM 1039 C CA . ILE A 1 129 ? -16.540 0.120 11.365 1.00 96.62 129 ILE A CA 1
ATOM 1040 C C . ILE A 1 129 ? -16.505 1.442 12.124 1.00 96.62 129 ILE A C 1
ATOM 1042 O O . ILE A 1 129 ? -15.461 1.850 12.624 1.00 96.62 129 ILE A O 1
ATOM 1046 N N . GLN A 1 130 ? -17.656 2.101 12.209 1.00 96.06 130 GLN A N 1
ATOM 1047 C CA . GLN A 1 130 ? -17.837 3.363 12.923 1.00 96.06 130 GLN A CA 1
ATOM 1048 C C . GLN A 1 130 ? -18.534 3.101 14.269 1.00 96.06 130 GLN A C 1
ATOM 1050 O O . GLN A 1 130 ? -19.746 2.848 14.274 1.00 96.06 130 GLN A O 1
ATOM 1055 N N . PRO A 1 131 ? -17.827 3.175 15.414 1.00 94.94 131 PRO A N 1
ATOM 1056 C CA . PRO A 1 131 ? -18.428 2.950 16.732 1.00 94.94 131 PRO A CA 1
ATOM 1057 C C . PRO A 1 131 ? -19.609 3.886 17.016 1.00 94.94 131 PRO A C 1
ATOM 1059 O O . PRO A 1 131 ? -20.658 3.444 17.481 1.00 94.94 131 PRO A O 1
ATOM 1062 N N . GLU A 1 132 ? -19.492 5.162 16.635 1.00 94.12 132 GLU A N 1
ATOM 1063 C CA . GLU A 1 132 ? -20.548 6.170 16.817 1.00 94.12 132 GLU A CA 1
ATOM 1064 C C . GLU A 1 132 ? -21.805 5.906 15.971 1.00 94.12 132 GLU A C 1
ATOM 1066 O O . GLU A 1 132 ? -22.880 6.423 16.272 1.00 94.12 132 GLU A O 1
ATOM 1071 N N . ARG A 1 133 ? -21.693 5.075 14.926 1.00 93.88 133 ARG A N 1
ATOM 1072 C CA . ARG A 1 133 ? -22.805 4.660 14.056 1.00 93.88 133 ARG A CA 1
ATOM 1073 C C . ARG A 1 133 ? -23.172 3.197 14.262 1.00 93.88 133 ARG A C 1
ATOM 1075 O O . ARG A 1 133 ? -23.476 2.483 13.312 1.00 93.88 133 ARG A O 1
ATOM 1082 N N . ASN A 1 134 ? -23.130 2.741 15.513 1.00 93.94 134 ASN A N 1
ATOM 1083 C CA . ASN A 1 134 ? -23.558 1.395 15.894 1.00 93.94 134 ASN A CA 1
ATOM 1084 C C . ASN A 1 134 ? -22.821 0.279 15.117 1.00 93.94 134 ASN A C 1
ATOM 1086 O O . ASN A 1 134 ? -23.414 -0.737 14.755 1.00 93.94 134 ASN A O 1
ATOM 1090 N N . GLY A 1 135 ? -21.533 0.482 14.817 1.00 93.06 135 GLY A N 1
ATOM 1091 C CA . GLY A 1 135 ? -20.700 -0.501 14.118 1.00 93.06 135 GLY A CA 1
ATOM 1092 C C . GLY A 1 135 ? -20.974 -0.626 12.613 1.00 93.06 135 GLY A C 1
ATOM 1093 O O . GLY A 1 135 ? -20.637 -1.648 12.002 1.00 93.06 135 GLY A O 1
ATOM 1094 N N . GLU A 1 136 ? -21.581 0.392 11.998 1.00 94.81 136 GLU A N 1
ATOM 1095 C CA . GLU A 1 136 ? -21.766 0.452 10.548 1.00 94.81 136 GLU A CA 1
ATOM 1096 C C . GLU A 1 136 ? -20.400 0.428 9.827 1.00 94.81 136 GLU A C 1
ATOM 1098 O O . GLU A 1 136 ? -19.522 1.237 10.158 1.00 94.81 136 GLU A O 1
ATOM 1103 N N . PRO A 1 137 ? -20.184 -0.486 8.860 1.00 94.00 137 PRO A N 1
ATOM 1104 C CA . PRO A 1 137 ? -18.948 -0.521 8.089 1.00 94.00 137 PRO A CA 1
ATOM 1105 C C . PRO A 1 137 ? -18.812 0.709 7.192 1.00 94.00 137 PRO A C 1
ATOM 1107 O O . PRO A 1 137 ? -19.793 1.188 6.628 1.00 94.00 137 PRO A O 1
ATOM 1110 N N . ILE A 1 138 ? -17.586 1.210 7.043 1.00 94.56 138 ILE A N 1
ATOM 1111 C CA . ILE A 1 138 ? -17.312 2.286 6.085 1.00 94.56 138 ILE A CA 1
ATOM 1112 C C . ILE A 1 138 ? -17.278 1.741 4.656 1.00 94.56 138 ILE A C 1
ATOM 1114 O O . ILE A 1 138 ? -16.816 0.626 4.409 1.00 94.56 138 ILE A O 1
ATOM 1118 N N . GLU A 1 139 ? -17.698 2.567 3.704 1.00 90.81 139 GLU A N 1
ATOM 1119 C CA . GLU A 1 139 ? -17.541 2.287 2.281 1.00 90.81 139 GLU A CA 1
ATOM 1120 C C . GLU A 1 139 ? -16.260 2.949 1.762 1.00 90.81 139 GLU A C 1
ATOM 1122 O O . GLU A 1 139 ? -16.049 4.155 1.916 1.00 90.81 139 GLU A O 1
ATOM 1127 N N . LEU A 1 140 ? -15.376 2.150 1.163 1.00 90.81 140 LEU A N 1
ATOM 1128 C CA . LEU A 1 140 ? -14.149 2.636 0.538 1.00 90.81 140 LEU A CA 1
ATOM 1129 C C . LEU A 1 140 ? -14.347 2.732 -0.971 1.00 90.81 140 LEU A C 1
ATOM 1131 O O . LEU A 1 140 ? -14.922 1.840 -1.587 1.00 90.81 140 LEU A O 1
ATOM 1135 N N . ALA A 1 141 ? -13.814 3.797 -1.571 1.00 87.81 141 ALA A N 1
ATOM 1136 C CA . ALA A 1 141 ? -13.845 3.951 -3.019 1.00 87.81 141 ALA A CA 1
ATOM 1137 C C . ALA A 1 141 ? -13.140 2.762 -3.701 1.00 87.81 141 ALA A C 1
ATOM 1139 O O . ALA A 1 141 ? -12.011 2.440 -3.296 1.00 87.81 141 ALA A O 1
ATOM 1140 N N . PRO A 1 142 ? -13.759 2.163 -4.735 1.00 90.62 142 PRO A N 1
ATOM 1141 C CA . PRO A 1 142 ? -13.222 0.986 -5.401 1.00 90.62 142 PRO A CA 1
ATOM 1142 C C . PRO A 1 142 ? -11.861 1.276 -6.032 1.00 90.62 142 PRO A C 1
ATOM 1144 O O . PRO A 1 142 ? -11.558 2.410 -6.422 1.00 90.62 142 PRO A O 1
ATOM 1147 N N . GLU A 1 143 ? -11.043 0.236 -6.127 1.00 92.56 143 GLU A N 1
ATOM 1148 C CA . GLU A 1 143 ? -9.749 0.281 -6.793 1.00 92.56 143 GLU A CA 1
ATOM 1149 C C . GLU A 1 143 ? -9.825 -0.275 -8.228 1.00 92.56 143 GLU A C 1
ATOM 1151 O O . GLU A 1 143 ? -10.613 -1.184 -8.502 1.00 92.56 143 GLU A O 1
ATOM 1156 N N . PRO A 1 144 ? -9.019 0.249 -9.167 1.00 94.62 144 PRO A N 1
ATOM 1157 C CA . PRO A 1 144 ? -8.808 -0.380 -10.469 1.00 94.62 144 PRO A CA 1
ATOM 1158 C C . PRO A 1 144 ? -7.967 -1.661 -10.335 1.00 94.62 144 PRO A C 1
ATOM 1160 O O . PRO A 1 144 ? -7.473 -1.995 -9.259 1.00 94.62 144 PRO A O 1
ATOM 1163 N N . SER A 1 145 ? -7.769 -2.360 -11.455 1.00 95.25 145 SER A N 1
ATOM 1164 C CA . SER A 1 145 ? -7.003 -3.607 -11.506 1.00 95.25 145 SER A CA 1
ATOM 1165 C C . SER A 1 145 ? -5.909 -3.572 -12.572 1.00 95.25 145 SER A C 1
ATOM 1167 O O . SER A 1 145 ? -6.144 -3.130 -13.699 1.00 95.25 145 SER A O 1
ATOM 1169 N N . TRP A 1 146 ? -4.748 -4.124 -12.217 1.00 96.75 146 TRP A N 1
ATOM 1170 C CA . TRP A 1 146 ? -3.593 -4.371 -13.083 1.00 96.75 146 TRP A CA 1
ATOM 1171 C C . TRP A 1 146 ? -3.392 -5.853 -13.431 1.00 96.75 146 TRP A C 1
ATOM 1173 O O . TRP A 1 146 ? -2.367 -6.202 -14.006 1.00 96.75 146 TRP A O 1
ATOM 1183 N N . ASN A 1 147 ? -4.401 -6.709 -13.216 1.00 95.81 147 ASN A N 1
ATOM 1184 C CA . ASN A 1 147 ? -4.337 -8.156 -13.493 1.00 95.81 147 ASN A CA 1
ATOM 1185 C C . ASN A 1 147 ? -3.833 -8.511 -14.905 1.00 95.81 147 ASN A C 1
ATOM 1187 O O . ASN A 1 147 ? -3.265 -9.574 -15.120 1.00 95.81 147 ASN A O 1
ATOM 1191 N N . ARG A 1 148 ? -4.069 -7.638 -15.893 1.00 94.88 148 ARG A N 1
ATOM 1192 C CA . ARG A 1 148 ? -3.642 -7.858 -17.287 1.00 94.88 148 ARG A CA 1
ATOM 1193 C C . ARG A 1 148 ? -2.127 -7.840 -17.475 1.00 94.88 148 ARG A C 1
ATOM 1195 O O . ARG A 1 148 ? -1.649 -8.433 -18.434 1.00 94.88 148 ARG A O 1
ATOM 1202 N N . VAL A 1 149 ? -1.413 -7.148 -16.595 1.00 95.94 149 VAL A N 1
ATOM 1203 C CA . VAL A 1 149 ? 0.048 -6.999 -16.606 1.00 95.94 149 VAL A CA 1
ATOM 1204 C C . VAL A 1 149 ? 0.642 -7.430 -15.265 1.00 95.94 149 VAL A C 1
ATOM 1206 O O . VAL A 1 149 ? 1.705 -6.956 -14.871 1.00 95.94 149 VAL A O 1
ATOM 1209 N N . ALA A 1 150 ? -0.061 -8.314 -14.549 1.00 97.25 150 ALA A N 1
ATOM 1210 C CA . ALA A 1 150 ? 0.389 -8.833 -13.270 1.00 97.25 150 ALA A CA 1
ATOM 1211 C C . ALA A 1 150 ? 1.758 -9.507 -13.414 1.00 97.25 150 ALA A C 1
ATOM 1213 O O . ALA A 1 150 ? 2.007 -10.248 -14.369 1.00 97.25 150 ALA A O 1
ATOM 1214 N N . TYR A 1 151 ? 2.631 -9.253 -12.447 1.00 97.44 151 TYR A N 1
ATOM 1215 C CA . TYR A 1 151 ? 3.876 -9.979 -12.300 1.00 97.44 151 TYR A CA 1
ATOM 1216 C C . TYR A 1 151 ? 3.578 -11.412 -11.850 1.00 97.44 151 TYR A C 1
ATOM 1218 O O . TYR A 1 151 ? 2.895 -11.639 -10.848 1.00 97.44 151 TYR A O 1
ATOM 1226 N N . VAL A 1 152 ? 4.118 -12.377 -12.593 1.00 92.94 152 VAL A N 1
ATOM 1227 C CA . VAL A 1 152 ? 4.057 -13.800 -12.262 1.00 92.94 152 VAL A CA 1
ATOM 1228 C C . VAL A 1 152 ? 5.492 -14.286 -12.070 1.00 92.94 152 VAL A C 1
ATOM 1230 O O . VAL A 1 152 ? 6.259 -14.263 -13.039 1.00 92.94 152 VAL A O 1
ATOM 1233 N N . PRO A 1 153 ? 5.872 -14.724 -10.855 1.00 84.69 153 PRO A N 1
ATOM 1234 C CA . PRO A 1 153 ? 7.191 -15.288 -10.611 1.00 84.69 153 PRO A CA 1
ATOM 1235 C C . PRO A 1 153 ? 7.452 -16.464 -11.557 1.00 84.69 153 PRO A C 1
ATOM 1237 O O . PRO A 1 153 ? 6.589 -17.330 -11.725 1.00 84.69 153 PRO A O 1
ATOM 1240 N N . ARG A 1 154 ? 8.629 -16.478 -12.185 1.00 69.62 154 ARG A N 1
ATOM 1241 C CA . ARG A 1 154 ? 9.074 -17.599 -13.023 1.00 69.62 154 ARG A CA 1
ATOM 1242 C C . ARG A 1 154 ? 9.521 -18.797 -12.192 1.00 69.62 154 ARG A C 1
ATOM 1244 O O . ARG A 1 154 ? 10.077 -18.585 -11.089 1.00 69.62 154 ARG A O 1
#

pLDDT: mean 92.98, std 10.18, range [36.69, 98.69]

Secondary structure (DSSP, 8-state):
------PPPBS-SSEEEEETTEEEEE-HHHHHHHHHHHHHHTTSBSSPPPHHHHHHHHHHHHHSS-SS-SSHHHHHHHHTHHHH-SSGGG-HHHHHHHHHHHHHHHHHHHHTTS-EEEEETTTTEEEEEEGGGTTEEPPPPPP---GGG-B---

Foldseek 3Di:
DPPPPQDAQEDAAPDWADDPPGIHHHDPVLLLVLLVVLCCLQQQEVDDDDPQLSVLSSCCLRVVARDDRSDPNNVLCVVCVVQQDDPQLRHSSNSSSVSSRVVSSLVSCCVVLQWHWDQDPVVRDIFIAGVVVVGHGDDDDHHHHPNVSHDDDD

Radius of gyration: 16.73 Å; chains: 1; bounding box: 42×39×42 Å

Sequence (154 aa):
MDTARRGNYDSGQDFVLEYGELRFTFNERDFGERCEQAALKLGFVDGRLKEAELEDLVNLVVNGEVHDPASALGEHVNDCWPDLVGPAERSLVHWLRRLVFRSAWLDQRVKEGELDIAYREGSQTFAYIQPERNGEPIELAPEPSWNRVAYVPR